Protein AF-A0A358KHM1-F1 (afdb_monomer_lite)

Foldseek 3Di:
DVLVVLLVCCVVCVPVRPLVVVCVVVVDVVSSVCSVVVHDPVVSVVVCVVVVVVVCVVCVVVDPDD

pLDDT: mean 89.55, std 4.38, range [74.56, 96.5]

Structure (mmCIF, N/CA/C/O backbone):
data_AF-A0A358KHM1-F1
#
_entry.id   AF-A0A358KHM1-F1
#
loop_
_atom_site.group_PDB
_atom_site.id
_atom_site.type_symbol
_atom_site.label_atom_id
_atom_site.label_alt_id
_atom_site.label_comp_id
_atom_site.label_asym_id
_atom_site.label_entity_id
_atom_site.label_seq_id
_atom_site.pdbx_PDB_ins_code
_atom_site.Cartn_x
_atom_site.Cartn_y
_atom_site.Cartn_z
_atom_site.occupancy
_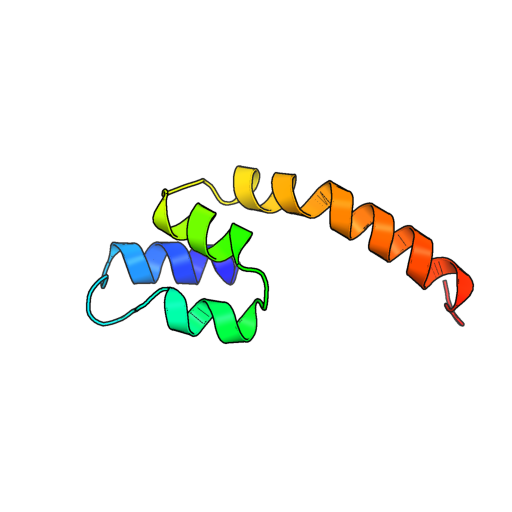atom_site.B_iso_or_equiv
_atom_site.auth_seq_id
_atom_site.auth_comp_id
_atom_site.auth_asym_id
_atom_site.auth_atom_id
_atom_site.pdbx_PDB_model_num
ATOM 1 N N . LEU A 1 1 ? -4.791 -8.842 -3.490 1.00 74.94 1 LEU A N 1
ATOM 2 C CA . LEU A 1 1 ? -5.223 -9.744 -2.392 1.00 74.94 1 LEU A CA 1
ATOM 3 C C . LEU A 1 1 ? -4.846 -9.222 -0.999 1.00 74.94 1 LEU A C 1
ATOM 5 O O . LEU A 1 1 ? -5.747 -8.847 -0.268 1.00 74.94 1 LEU A O 1
ATOM 9 N N . GLY A 1 2 ? -3.561 -9.121 -0.624 1.00 86.25 2 GLY A N 1
ATOM 10 C CA . GLY A 1 2 ? -3.172 -8.724 0.749 1.00 86.25 2 GLY A CA 1
ATOM 11 C C . GLY A 1 2 ? -3.689 -7.353 1.220 1.00 86.25 2 GLY A C 1
ATOM 12 O O . GLY A 1 2 ? -4.143 -7.224 2.351 1.00 86.25 2 GLY A O 1
ATOM 13 N N . ILE A 1 3 ? -3.693 -6.346 0.339 1.00 86.81 3 ILE A N 1
ATOM 14 C CA . ILE A 1 3 ? -4.255 -5.007 0.620 1.00 86.81 3 ILE A CA 1
ATOM 15 C C . ILE A 1 3 ? -5.760 -5.081 0.895 1.00 86.81 3 ILE A C 1
ATOM 17 O O . ILE A 1 3 ? -6.264 -4.391 1.774 1.00 86.81 3 ILE A O 1
ATOM 21 N N . ASP A 1 4 ? -6.470 -5.939 0.167 1.00 87.69 4 ASP A N 1
ATOM 22 C CA . ASP A 1 4 ? -7.918 -6.078 0.299 1.00 87.69 4 ASP A CA 1
ATOM 23 C C . ASP A 1 4 ? -8.304 -6.819 1.585 1.00 87.69 4 ASP A C 1
ATOM 25 O O . ASP A 1 4 ? -9.236 -6.421 2.278 1.00 87.69 4 ASP A O 1
ATOM 29 N N . ILE A 1 5 ? -7.507 -7.818 1.979 1.00 89.12 5 ILE A N 1
ATOM 30 C CA . ILE A 1 5 ? -7.624 -8.465 3.292 1.00 89.12 5 ILE A CA 1
ATOM 31 C C . ILE A 1 5 ? -7.400 -7.438 4.407 1.00 89.12 5 ILE A C 1
ATOM 33 O O . ILE A 1 5 ? -8.211 -7.346 5.321 1.00 89.12 5 ILE A O 1
ATOM 37 N N . ALA A 1 6 ? -6.336 -6.630 4.323 1.00 88.62 6 ALA A N 1
ATOM 38 C CA . ALA A 1 6 ? -6.056 -5.595 5.318 1.00 88.62 6 ALA A CA 1
ATOM 39 C C . ALA A 1 6 ? -7.186 -4.554 5.409 1.00 88.62 6 ALA A C 1
ATOM 41 O O . ALA A 1 6 ? -7.561 -4.153 6.510 1.00 88.62 6 ALA A O 1
ATOM 42 N N . ARG A 1 7 ? -7.759 -4.160 4.265 1.00 88.00 7 ARG A N 1
ATOM 43 C CA . ARG A 1 7 ? -8.929 -3.274 4.184 1.00 88.00 7 ARG A CA 1
ATOM 44 C C . ARG A 1 7 ? -10.134 -3.879 4.903 1.00 88.00 7 ARG A C 1
ATOM 46 O O . ARG A 1 7 ? -10.743 -3.209 5.732 1.00 88.00 7 ARG A O 1
ATOM 53 N N . MET A 1 8 ? -10.456 -5.138 4.608 1.00 90.00 8 MET A N 1
ATOM 54 C CA . MET A 1 8 ? -11.616 -5.818 5.185 1.00 90.00 8 MET A CA 1
ATOM 55 C C . MET A 1 8 ? -11.442 -6.072 6.689 1.00 90.00 8 MET A C 1
ATOM 57 O O . MET A 1 8 ? -12.356 -5.809 7.466 1.00 90.00 8 MET A O 1
ATOM 61 N N . LEU A 1 9 ? -10.257 -6.512 7.123 1.00 90.62 9 LEU A N 1
ATOM 62 C CA . LEU A 1 9 ? -9.948 -6.711 8.542 1.00 90.62 9 LEU A CA 1
ATOM 63 C C . LEU A 1 9 ? -10.015 -5.404 9.331 1.00 90.62 9 LEU A C 1
ATOM 65 O O . LEU A 1 9 ? -10.566 -5.395 10.427 1.00 90.62 9 LEU A O 1
ATOM 69 N N . HIS A 1 10 ? -9.509 -4.301 8.774 1.00 88.94 10 HIS A N 1
ATOM 70 C CA . HIS A 1 10 ? -9.616 -2.998 9.426 1.00 88.94 10 HIS A CA 1
ATOM 71 C C . HIS A 1 10 ? -11.064 -2.502 9.511 1.00 88.94 10 HIS A C 1
ATOM 73 O O . HIS A 1 10 ? -11.444 -1.916 10.518 1.00 88.94 10 HIS A O 1
ATOM 79 N N . ALA A 1 11 ? -11.883 -2.765 8.488 1.00 88.44 11 ALA A N 1
ATOM 80 C CA . ALA A 1 11 ? -13.301 -2.413 8.508 1.00 88.44 11 ALA A CA 1
ATOM 81 C C . ALA A 1 11 ? -14.088 -3.208 9.567 1.00 88.44 11 ALA A C 1
ATOM 83 O O . ALA A 1 11 ? -14.968 -2.650 10.217 1.00 88.44 11 ALA A O 1
ATOM 84 N N . MET A 1 12 ? -13.766 -4.493 9.758 1.00 91.50 12 MET A N 1
ATOM 85 C CA . MET A 1 12 ? -14.425 -5.353 10.751 1.00 91.50 12 MET A CA 1
ATOM 86 C C . MET A 1 12 ? -13.910 -5.125 12.180 1.00 91.50 12 MET A C 1
ATOM 88 O O . MET A 1 12 ? -14.693 -5.174 13.125 1.00 91.50 12 MET A O 1
ATOM 92 N N . TYR A 1 13 ? -12.610 -4.867 12.338 1.00 92.00 13 TYR A N 1
ATOM 93 C CA . TYR A 1 13 ? -11.928 -4.796 13.633 1.00 92.00 13 TYR A CA 1
ATOM 94 C C . TYR A 1 13 ? -10.990 -3.580 13.712 1.00 92.00 13 TYR A C 1
ATOM 96 O O . TYR A 1 13 ? -9.767 -3.728 13.797 1.00 92.00 13 TYR A O 1
ATOM 104 N N . PRO A 1 14 ? -11.517 -2.344 13.664 1.00 86.12 14 PRO A N 1
ATOM 105 C CA . PRO A 1 14 ? -10.686 -1.143 13.572 1.00 86.12 14 PRO A CA 1
ATOM 106 C C . PRO A 1 14 ? -9.800 -0.906 14.805 1.00 86.12 14 PRO A C 1
ATOM 108 O O . PRO A 1 14 ? -8.757 -0.261 14.686 1.00 86.12 14 PRO A O 1
ATOM 111 N N . LYS A 1 15 ? -10.183 -1.425 15.982 1.00 89.44 15 LYS A N 1
ATOM 112 C CA . LYS A 1 15 ? -9.419 -1.281 17.235 1.00 89.44 15 LYS A CA 1
ATOM 113 C C . LYS A 1 15 ? -8.310 -2.329 17.354 1.00 89.44 15 LYS A C 1
ATOM 115 O O . LYS A 1 15 ? -7.219 -2.027 17.832 1.00 89.44 15 LYS A O 1
ATOM 120 N N . GLU A 1 16 ? -8.579 -3.547 16.902 1.00 91.75 16 GLU A N 1
ATOM 121 C CA . GLU A 1 16 ? -7.690 -4.704 17.009 1.00 91.75 16 GLU A CA 1
ATOM 122 C C . GLU A 1 16 ? -6.726 -4.802 15.818 1.00 91.75 16 GLU A C 1
ATOM 124 O O . GLU A 1 16 ? -5.621 -5.337 15.949 1.00 91.75 16 GLU A O 1
ATOM 129 N N . PHE A 1 17 ? -7.111 -4.240 14.668 1.00 87.25 17 PHE A N 1
ATOM 130 C CA . PHE A 1 17 ? -6.338 -4.262 13.431 1.00 87.25 17 PHE A CA 1
ATOM 131 C C . PHE A 1 17 ? -5.896 -2.848 13.001 1.00 87.25 17 PHE A C 1
ATOM 133 O O . PHE A 1 17 ? -6.473 -2.251 12.087 1.00 87.25 17 PHE A O 1
ATOM 140 N N . PRO A 1 18 ? -4.852 -2.275 13.632 1.00 85.69 18 PRO A N 1
ATOM 141 C CA . PRO A 1 18 ? -4.364 -0.944 13.286 1.00 85.69 18 PRO A CA 1
ATOM 142 C C . PRO A 1 18 ? -3.603 -0.948 11.950 1.00 85.69 18 PRO A C 1
ATOM 144 O O . PRO A 1 18 ? -2.547 -1.577 11.823 1.00 85.69 18 PRO A O 1
ATOM 147 N N . LEU A 1 19 ? -4.077 -0.158 10.977 1.00 85.06 19 LEU A N 1
ATOM 148 C CA . LEU A 1 19 ? -3.452 -0.016 9.649 1.00 85.06 19 LEU A CA 1
ATOM 149 C C . LEU A 1 19 ? -1.988 0.444 9.702 1.00 85.06 19 LEU A C 1
ATOM 151 O O . LEU A 1 19 ? -1.202 0.105 8.819 1.00 85.06 19 LEU A O 1
ATOM 155 N N . ALA A 1 20 ? -1.582 1.151 10.760 1.00 83.75 20 ALA A N 1
ATOM 156 C CA . ALA A 1 20 ? -0.194 1.565 10.959 1.00 83.75 20 ALA A CA 1
ATOM 157 C C . ALA A 1 20 ? 0.787 0.375 10.948 1.00 83.75 20 ALA A C 1
ATOM 159 O O . ALA A 1 20 ? 1.885 0.482 10.400 1.00 83.75 20 ALA A O 1
ATOM 160 N N . LYS A 1 21 ? 0.382 -0.792 11.477 1.00 85.50 21 LYS A N 1
ATOM 161 C CA . LYS A 1 21 ? 1.221 -2.004 11.469 1.00 85.50 21 LYS A CA 1
ATOM 162 C C . LYS A 1 21 ? 1.401 -2.575 10.058 1.00 85.50 21 LYS A C 1
ATOM 164 O O . LYS A 1 21 ? 2.469 -3.097 9.749 1.00 85.50 21 LYS A O 1
ATOM 169 N N . VAL A 1 22 ? 0.404 -2.413 9.185 1.00 85.44 22 VAL A N 1
ATOM 170 C CA . VAL A 1 22 ? 0.476 -2.798 7.762 1.00 85.44 22 VAL A CA 1
ATOM 171 C C . VAL A 1 22 ? 1.493 -1.929 7.013 1.00 85.44 22 VAL A C 1
ATOM 173 O O . VAL A 1 22 ? 2.167 -2.401 6.096 1.00 85.44 22 VAL 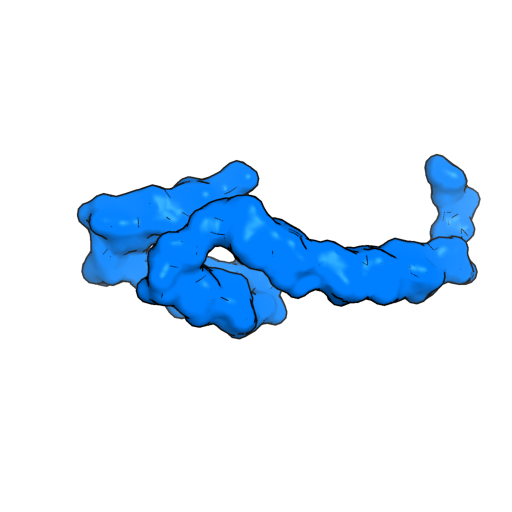A O 1
ATOM 176 N N . GLY A 1 23 ? 1.678 -0.681 7.454 1.00 83.38 23 GLY A N 1
ATOM 177 C CA . GLY A 1 23 ? 2.672 0.244 6.906 1.00 83.38 23 GLY A CA 1
ATOM 178 C C . GLY A 1 23 ? 4.100 -0.291 6.935 1.00 83.38 23 GLY A C 1
ATOM 179 O O . GLY A 1 23 ? 4.845 -0.057 5.987 1.00 83.38 23 GLY A O 1
ATOM 180 N N . ARG A 1 24 ? 4.464 -1.079 7.955 1.00 86.50 24 ARG A N 1
ATOM 181 C CA . ARG A 1 24 ? 5.793 -1.705 8.051 1.00 86.50 24 ARG A CA 1
ATOM 182 C C . ARG 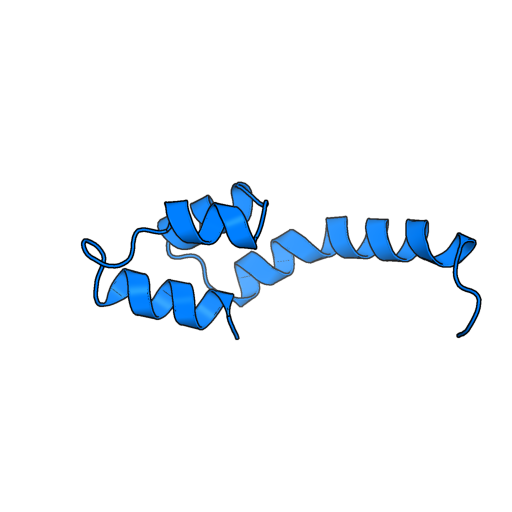A 1 24 ? 6.046 -2.740 6.952 1.00 86.50 24 ARG A C 1
ATOM 184 O O . ARG A 1 24 ? 7.184 -2.899 6.534 1.00 86.50 24 ARG A O 1
ATOM 191 N N . LEU A 1 25 ? 5.008 -3.447 6.504 1.00 86.94 25 LEU A N 1
ATOM 192 C CA . LEU A 1 25 ? 5.125 -4.445 5.439 1.00 86.94 25 LEU A CA 1
ATOM 193 C C . LEU A 1 25 ? 5.169 -3.784 4.059 1.00 86.94 25 LEU A C 1
ATOM 195 O O . LEU A 1 25 ? 5.951 -4.180 3.201 1.00 86.94 25 LEU A O 1
ATOM 199 N N . LEU A 1 26 ? 4.307 -2.788 3.842 1.00 86.56 26 LEU A N 1
ATOM 200 C CA . LEU A 1 26 ? 4.173 -2.139 2.539 1.00 86.56 26 LEU A CA 1
ATOM 201 C C . LEU A 1 26 ? 5.249 -1.078 2.285 1.00 86.56 26 LEU A C 1
ATOM 203 O O . LEU A 1 26 ? 5.524 -0.774 1.127 1.00 86.56 26 LEU A O 1
ATOM 207 N N . CYS A 1 27 ? 5.816 -0.482 3.340 1.00 87.50 27 CYS A N 1
ATOM 208 C CA . CYS A 1 27 ? 6.780 0.623 3.267 1.00 87.50 27 CYS A CA 1
ATOM 209 C C . CYS A 1 27 ? 6.328 1.759 2.328 1.00 87.50 27 CYS A C 1
ATOM 211 O O . CYS A 1 27 ? 7.143 2.443 1.710 1.00 87.50 27 CYS A O 1
ATOM 213 N N . HIS A 1 28 ? 5.011 1.948 2.201 1.00 87.69 28 HIS A N 1
ATOM 214 C CA . HIS A 1 28 ? 4.397 2.898 1.282 1.00 87.69 28 HIS A CA 1
ATOM 215 C C . HIS A 1 28 ? 3.291 3.679 2.005 1.00 87.69 28 HIS A C 1
ATOM 217 O O . HIS A 1 28 ? 2.123 3.276 1.962 1.00 87.69 28 HIS A O 1
ATOM 223 N N . PRO A 1 29 ? 3.645 4.794 2.674 1.00 87.12 29 PRO A N 1
ATOM 224 C CA . PRO A 1 29 ? 2.698 5.621 3.424 1.00 87.12 29 PRO A CA 1
ATOM 225 C C . PRO A 1 29 ? 1.435 6.021 2.639 1.00 87.12 29 PRO A C 1
ATOM 227 O O . PRO A 1 29 ? 0.345 5.847 3.187 1.00 87.12 29 PRO A O 1
ATOM 230 N N . PRO A 1 30 ? 1.510 6.392 1.338 1.00 90.38 30 PRO A N 1
ATOM 231 C CA . PRO A 1 30 ? 0.311 6.760 0.579 1.00 90.38 30 PRO A CA 1
ATOM 232 C C . PRO A 1 30 ? -0.720 5.629 0.453 1.00 90.38 30 PRO A C 1
ATOM 234 O O . PRO A 1 30 ? -1.912 5.886 0.306 1.00 90.38 30 PRO A O 1
ATOM 237 N N . THR A 1 31 ? -0.290 4.363 0.518 1.00 90.50 31 THR A N 1
ATOM 238 C CA . THR A 1 31 ? -1.225 3.224 0.496 1.00 90.50 31 THR A CA 1
ATOM 239 C C . THR A 1 31 ? -1.975 3.094 1.814 1.00 90.50 31 THR A C 1
ATOM 241 O O . THR A 1 31 ? -3.153 2.754 1.814 1.00 90.50 31 THR A O 1
ATOM 244 N N . ILE A 1 32 ? -1.310 3.366 2.937 1.00 90.38 32 ILE A N 1
ATOM 245 C CA . ILE A 1 32 ? -1.923 3.291 4.268 1.00 90.38 32 ILE A CA 1
ATOM 246 C C . ILE A 1 32 ? -2.965 4.394 4.434 1.00 90.38 32 ILE A C 1
ATOM 248 O O . ILE A 1 32 ? -4.068 4.133 4.908 1.00 90.38 32 ILE A O 1
ATOM 252 N N . GLU A 1 33 ? -2.653 5.599 3.962 1.00 89.88 33 GLU A N 1
ATOM 253 C CA . GLU A 1 33 ? -3.601 6.714 3.922 1.00 89.88 33 GLU A CA 1
ATOM 254 C C . GLU A 1 33 ? -4.802 6.400 3.024 1.00 89.88 33 GLU A C 1
ATOM 256 O O . GLU A 1 33 ? -5.946 6.596 3.427 1.00 89.88 33 GLU A O 1
ATOM 261 N N . ALA A 1 34 ? -4.563 5.852 1.828 1.00 90.00 34 ALA A N 1
ATOM 262 C CA . ALA A 1 34 ? -5.626 5.450 0.911 1.00 90.00 34 ALA A CA 1
ATOM 263 C C . ALA A 1 34 ? -6.559 4.384 1.513 1.00 90.00 34 ALA A C 1
ATOM 265 O O . ALA A 1 34 ? -7.773 4.453 1.318 1.00 90.00 34 ALA A O 1
ATOM 266 N N . LEU A 1 35 ? -6.001 3.432 2.267 1.00 87.50 35 LEU A N 1
ATOM 267 C CA . LEU A 1 35 ? -6.765 2.427 3.007 1.00 87.50 35 LEU A CA 1
ATOM 268 C C . LEU A 1 35 ? -7.612 3.060 4.117 1.00 87.50 35 LEU A C 1
ATOM 270 O O . LEU A 1 35 ? -8.792 2.736 4.227 1.00 87.50 35 LEU A O 1
ATOM 274 N N . GLY A 1 36 ? -7.046 3.991 4.891 1.00 84.75 36 GLY A N 1
ATOM 275 C CA . GLY A 1 36 ? -7.779 4.732 5.925 1.00 84.75 36 GLY A CA 1
ATOM 276 C C . GLY A 1 36 ? -8.894 5.624 5.363 1.00 84.75 36 GLY A C 1
ATOM 277 O O . GLY A 1 36 ? -9.906 5.833 6.019 1.00 84.75 36 GLY A O 1
ATOM 278 N N . GLN A 1 37 ? -8.744 6.099 4.125 1.00 87.94 37 GLN A N 1
ATOM 279 C CA . GLN A 1 37 ? -9.758 6.873 3.398 1.00 87.94 37 GLN A CA 1
ATOM 280 C C . GLN A 1 37 ? -10.846 6.000 2.745 1.00 87.94 37 GLN A C 1
ATOM 282 O O . GLN A 1 37 ? -11.735 6.534 2.086 1.00 87.94 37 GLN A O 1
ATOM 287 N N . GLY A 1 38 ? -10.774 4.670 2.868 1.00 84.62 38 GLY A N 1
ATOM 288 C CA . GLY A 1 38 ? -11.755 3.761 2.271 1.00 84.62 38 GLY A CA 1
ATOM 289 C C . GLY A 1 38 ? -11.676 3.660 0.744 1.00 84.62 38 GLY A C 1
ATOM 290 O O . GLY A 1 38 ? -12.654 3.263 0.109 1.00 84.62 38 GLY A O 1
ATOM 291 N N . LYS A 1 39 ? -10.533 4.004 0.131 1.00 87.62 39 LYS A N 1
ATOM 292 C CA . LYS A 1 39 ? -10.352 3.861 -1.321 1.00 87.62 39 LYS A CA 1
ATOM 293 C C . LYS A 1 39 ? -10.457 2.397 -1.743 1.00 87.62 39 LYS A C 1
ATOM 295 O O . LYS A 1 39 ? -10.058 1.477 -1.024 1.00 87.62 39 LYS A O 1
ATOM 300 N N . THR A 1 40 ? -10.978 2.188 -2.946 1.00 87.75 40 THR A N 1
ATOM 301 C CA . THR A 1 40 ? -11.086 0.852 -3.541 1.00 87.75 40 THR A CA 1
ATOM 302 C C . THR A 1 40 ? -9.709 0.304 -3.916 1.00 87.75 40 THR A C 1
ATOM 304 O O . THR A 1 40 ? -8.764 1.061 -4.160 1.00 87.75 40 THR A O 1
ATOM 307 N N . LEU A 1 41 ? -9.601 -1.024 -4.018 1.00 88.00 41 LEU A N 1
ATOM 308 C CA . LEU A 1 41 ? -8.365 -1.681 -4.449 1.00 88.00 41 LEU A CA 1
ATOM 309 C C . LEU A 1 41 ? -7.894 -1.156 -5.814 1.00 88.00 41 LEU A C 1
ATOM 311 O O . LEU A 1 41 ? -6.723 -0.823 -5.957 1.00 88.00 41 LEU A O 1
ATOM 315 N N . ALA A 1 42 ? -8.813 -0.987 -6.769 1.00 89.75 42 ALA A N 1
ATOM 316 C CA . ALA A 1 42 ? -8.503 -0.473 -8.103 1.00 89.75 42 ALA A CA 1
ATOM 317 C C . ALA A 1 42 ? -7.876 0.934 -8.067 1.00 89.75 42 ALA A C 1
ATOM 319 O O . ALA A 1 42 ? -6.933 1.217 -8.803 1.00 89.75 42 ALA A O 1
ATOM 320 N N . GLN A 1 43 ? -8.349 1.814 -7.177 1.00 90.31 43 GLN A N 1
ATOM 321 C CA . GLN A 1 43 ? -7.775 3.155 -7.005 1.00 90.31 43 GLN A CA 1
ATOM 322 C C . GLN A 1 43 ? -6.369 3.106 -6.392 1.00 90.31 43 GLN A C 1
ATOM 324 O O . GLN A 1 43 ? -5.488 3.860 -6.806 1.00 90.31 43 GLN A O 1
ATOM 329 N N . ILE A 1 44 ? -6.146 2.218 -5.419 1.00 90.19 44 ILE A N 1
ATOM 330 C CA . ILE A 1 44 ? -4.826 2.012 -4.806 1.00 90.19 44 ILE A CA 1
ATOM 331 C C . ILE A 1 44 ? -3.844 1.429 -5.835 1.00 90.19 44 ILE A C 1
ATOM 333 O O . ILE A 1 44 ? -2.713 1.901 -5.941 1.00 90.19 44 ILE A O 1
ATOM 337 N N . GLU A 1 45 ? -4.280 0.453 -6.632 1.00 90.69 45 GLU A N 1
ATOM 338 C CA . GLU A 1 45 ? -3.477 -0.153 -7.698 1.00 90.69 45 GLU A CA 1
ATOM 339 C C . GLU A 1 45 ? -3.132 0.850 -8.801 1.00 90.69 45 GLU A C 1
ATOM 341 O O . GLU A 1 45 ? -1.985 0.893 -9.254 1.00 90.69 45 GLU A O 1
ATOM 346 N N . ALA A 1 46 ? -4.084 1.698 -9.199 1.00 92.19 46 ALA A N 1
ATOM 347 C CA . ALA A 1 46 ? -3.844 2.765 -10.166 1.00 92.19 46 ALA A CA 1
ATOM 348 C C . ALA A 1 46 ? -2.751 3.733 -9.681 1.00 92.19 46 ALA A C 1
ATOM 350 O O . ALA A 1 46 ? -1.865 4.101 -10.454 1.00 92.19 46 ALA A O 1
ATOM 351 N N . ALA A 1 47 ? -2.746 4.076 -8.388 1.00 90.88 47 ALA A N 1
ATOM 352 C CA . ALA A 1 47 ? -1.725 4.941 -7.798 1.00 90.88 47 ALA A CA 1
ATOM 353 C C . ALA A 1 47 ? -0.309 4.329 -7.841 1.00 90.88 47 ALA A C 1
ATOM 355 O O . ALA A 1 47 ? 0.684 5.058 -7.811 1.00 90.88 47 ALA A O 1
ATOM 356 N N . TRP A 1 48 ? -0.187 3.001 -7.929 1.00 91.62 48 TRP A N 1
ATOM 357 C CA . TRP A 1 48 ? 1.105 2.313 -8.000 1.00 91.62 48 TRP A CA 1
ATOM 358 C C . TRP A 1 48 ? 1.679 2.246 -9.417 1.00 91.62 48 TRP A C 1
ATOM 360 O O . TRP A 1 48 ? 2.903 2.159 -9.567 1.00 91.62 48 TRP A O 1
ATOM 370 N N . GLN A 1 49 ? 0.834 2.313 -10.452 1.00 93.69 49 GLN A N 1
ATOM 371 C CA . GLN A 1 49 ? 1.249 2.129 -11.849 1.00 93.69 49 GLN A CA 1
ATOM 372 C C . GLN A 1 49 ? 2.416 3.033 -12.279 1.00 93.69 49 GLN A C 1
ATOM 374 O O . GLN A 1 49 ? 3.370 2.509 -12.862 1.00 93.69 49 GLN A O 1
ATOM 379 N N . PRO A 1 50 ? 2.447 4.342 -11.951 1.00 93.94 50 PRO A N 1
ATOM 380 C CA . PRO A 1 50 ? 3.552 5.205 -12.365 1.00 93.94 50 PRO A CA 1
ATOM 381 C C . PRO A 1 50 ? 4.896 4.779 -11.759 1.00 93.94 50 PRO A C 1
ATOM 383 O O . PRO A 1 50 ? 5.924 4.737 -12.442 1.00 93.94 50 PRO A O 1
ATOM 386 N N . ARG A 1 51 ? 4.914 4.425 -10.468 1.00 92.06 51 ARG A N 1
ATOM 387 C CA . ARG A 1 51 ? 6.142 4.000 -9.778 1.00 92.06 51 ARG A CA 1
ATOM 388 C C . ARG A 1 51 ? 6.580 2.608 -10.231 1.00 92.06 51 ARG A C 1
ATOM 390 O O . ARG A 1 51 ? 7.778 2.377 -10.395 1.00 92.06 51 ARG A O 1
ATOM 397 N N . LEU A 1 52 ? 5.624 1.717 -10.498 1.00 93.88 52 LEU A N 1
ATOM 398 C CA . LEU A 1 52 ? 5.880 0.396 -11.066 1.00 93.88 52 LEU A CA 1
ATOM 399 C C . LEU A 1 52 ? 6.494 0.494 -12.468 1.00 93.88 52 LEU A C 1
ATOM 401 O O . LEU A 1 52 ? 7.476 -0.193 -12.743 1.00 93.88 52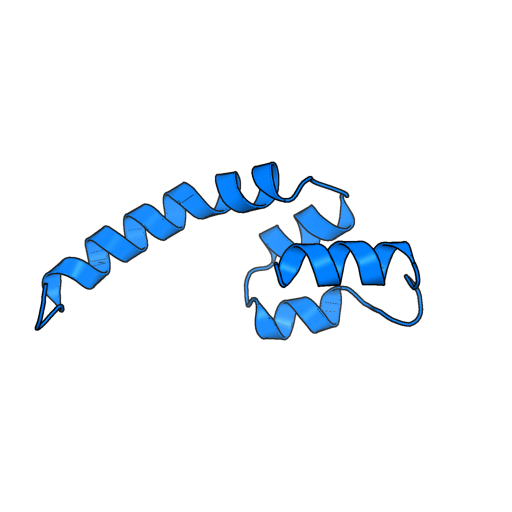 LEU A O 1
ATOM 405 N N . ALA A 1 53 ? 5.972 1.363 -13.335 1.00 96.12 53 ALA A N 1
ATOM 406 C CA . ALA A 1 53 ? 6.526 1.593 -14.668 1.00 96.12 53 ALA A CA 1
ATOM 407 C C . ALA A 1 53 ? 7.979 2.094 -14.594 1.00 96.12 53 ALA A C 1
ATOM 409 O O . ALA A 1 53 ? 8.866 1.548 -15.253 1.00 96.12 53 ALA A O 1
ATOM 410 N N . ASN A 1 54 ? 8.252 3.063 -13.714 1.00 95.94 54 ASN A N 1
ATOM 411 C CA . ASN A 1 54 ? 9.610 3.549 -13.469 1.00 95.94 54 ASN A CA 1
ATOM 412 C C . ASN A 1 54 ? 10.541 2.451 -12.936 1.00 95.94 54 ASN A C 1
ATOM 414 O O . ASN A 1 54 ? 11.691 2.350 -13.363 1.00 95.94 54 ASN A O 1
ATOM 418 N N . PHE A 1 55 ? 10.056 1.603 -12.029 1.00 95.19 55 PHE A N 1
ATOM 419 C CA . PHE A 1 55 ? 10.825 0.469 -11.524 1.00 95.19 55 PHE A CA 1
ATOM 420 C C . PHE A 1 55 ? 11.136 -0.552 -12.626 1.00 95.19 55 PHE A C 1
ATOM 422 O O . PHE A 1 55 ? 12.282 -0.979 -12.745 1.00 95.19 55 PHE A O 1
ATOM 429 N N . LYS A 1 56 ? 10.155 -0.891 -13.474 1.00 95.62 56 LYS A N 1
ATOM 430 C CA . LYS A 1 56 ? 10.353 -1.775 -14.632 1.00 95.62 56 LYS A CA 1
ATOM 431 C C . LYS A 1 56 ? 11.407 -1.217 -15.595 1.00 95.62 56 LYS A C 1
ATOM 433 O O . LYS A 1 56 ? 12.286 -1.963 -16.013 1.00 95.62 56 LYS A O 1
ATOM 438 N N . LYS A 1 57 ? 11.379 0.090 -15.878 1.00 96.12 57 LYS A N 1
ATOM 439 C CA . LYS A 1 57 ? 12.395 0.754 -16.712 1.00 96.12 57 LYS A CA 1
ATOM 440 C C . LYS A 1 57 ? 13.787 0.691 -16.080 1.00 96.12 57 LYS A C 1
ATOM 442 O O . LYS A 1 57 ? 14.754 0.379 -1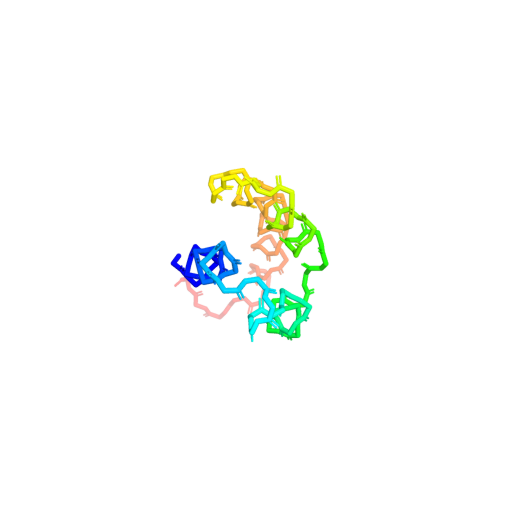6.761 1.00 96.12 57 LYS A O 1
ATOM 447 N N . ARG A 1 58 ? 13.887 0.957 -14.773 1.00 96.50 58 ARG A N 1
ATOM 448 C CA . ARG A 1 58 ? 15.160 0.912 -14.038 1.00 96.50 58 ARG A CA 1
ATOM 449 C C . ARG A 1 58 ? 15.745 -0.494 -13.975 1.00 96.50 58 ARG A C 1
ATOM 451 O O . ARG A 1 58 ? 16.941 -0.639 -14.180 1.00 96.50 58 ARG A O 1
ATOM 458 N N . ARG A 1 59 ? 14.928 -1.515 -13.688 1.00 95.94 59 ARG A N 1
ATOM 459 C CA . ARG A 1 59 ? 15.417 -2.894 -13.532 1.00 95.94 59 ARG A CA 1
ATOM 460 C C . ARG A 1 59 ? 15.870 -3.512 -14.855 1.00 95.94 59 ARG A C 1
ATOM 462 O O . ARG A 1 59 ? 16.735 -4.371 -14.818 1.00 95.94 59 ARG A O 1
ATOM 469 N N . ALA A 1 60 ? 15.310 -3.076 -15.988 1.00 95.00 60 ALA A N 1
ATOM 470 C CA . ALA A 1 60 ? 15.586 -3.655 -17.305 1.00 95.00 60 ALA A CA 1
ATOM 471 C C . ALA A 1 60 ? 17.081 -3.656 -17.666 1.00 95.00 60 ALA A C 1
ATOM 473 O O . ALA A 1 60 ? 17.559 -4.626 -18.234 1.00 95.00 60 ALA A O 1
ATOM 474 N N . GLY A 1 61 ? 17.835 -2.623 -17.270 1.00 95.25 61 GLY A N 1
ATOM 475 C CA . GLY A 1 61 ? 19.283 -2.559 -17.513 1.00 95.25 61 GLY A CA 1
ATOM 476 C C . GLY A 1 61 ? 20.130 -3.533 -16.682 1.00 95.25 61 GLY A C 1
ATOM 477 O O . GLY A 1 61 ? 21.337 -3.590 -16.879 1.00 95.25 61 GLY A O 1
ATOM 478 N N . PHE A 1 62 ? 19.523 -4.269 -15.747 1.00 95.69 62 PHE A N 1
ATOM 479 C CA . PHE A 1 62 ? 20.209 -5.186 -14.830 1.00 95.69 62 PHE A CA 1
ATOM 480 C C . PHE A 1 62 ? 19.680 -6.629 -14.918 1.00 95.69 62 PHE A C 1
ATOM 482 O O . PHE A 1 62 ? 20.059 -7.463 -14.097 1.00 95.69 62 PHE A O 1
ATOM 489 N N . LEU A 1 63 ? 18.767 -6.928 -15.850 1.00 94.94 63 LEU A N 1
ATOM 490 C CA . LEU A 1 63 ? 18.222 -8.277 -16.013 1.00 94.94 63 LEU A CA 1
ATOM 49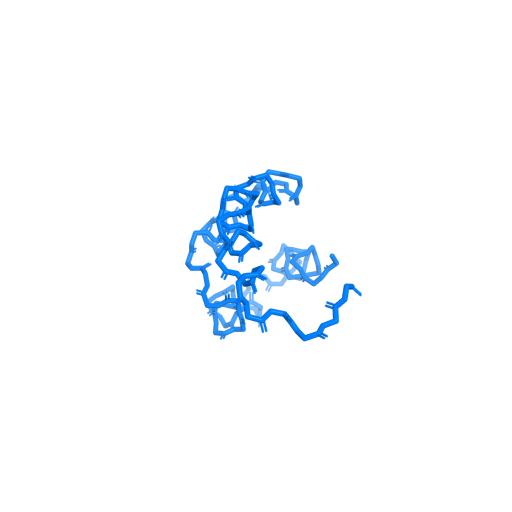1 C C . LEU A 1 63 ? 19.235 -9.173 -16.736 1.00 94.94 63 LEU A C 1
ATOM 493 O O . LEU A 1 63 ? 19.816 -8.774 -17.739 1.00 94.94 63 LEU A O 1
ATOM 497 N N . LEU A 1 64 ? 19.438 -10.383 -16.214 1.00 95.00 64 LEU A N 1
ATOM 498 C CA . LEU A 1 64 ? 20.277 -11.420 -16.834 1.00 95.00 64 LEU A CA 1
ATOM 499 C C . LEU A 1 64 ? 19.465 -12.384 -17.711 1.00 95.00 64 LEU A C 1
ATOM 501 O O . LEU A 1 64 ? 20.042 -13.167 -18.458 1.00 95.00 64 LEU A O 1
ATOM 505 N N . TYR A 1 65 ? 18.139 -12.333 -17.587 1.00 91.38 65 TYR A N 1
ATOM 506 C CA . TYR A 1 65 ? 17.187 -13.206 -18.259 1.00 91.38 65 TYR A CA 1
ATOM 507 C C . TYR A 1 65 ? 15.961 -12.387 -18.654 1.00 91.38 65 TYR A C 1
ATOM 509 O O . TYR A 1 65 ? 15.597 -11.450 -17.931 1.00 91.38 65 TYR A O 1
ATOM 517 N N . ASP A 1 66 ? 15.352 -12.770 -19.773 1.00 74.56 66 ASP A N 1
ATOM 518 C CA . ASP A 1 66 ? 14.073 -12.231 -20.237 1.00 74.56 66 ASP A CA 1
ATOM 519 C C . ASP A 1 66 ? 12.896 -12.713 -19.370 1.00 74.56 66 ASP A C 1
ATOM 521 O O . ASP A 1 66 ? 12.854 -13.919 -19.024 1.00 74.56 66 ASP A O 1
#

Secondary structure (DSSP, 8-state):
-HHHHHHHHHHH-TTTS-HHHHHHHH--HHHHHHHHTT--HHHHHHHHHHHHHHHHHHHHTT-S--

Sequence (66 aa):
LGIDIARMLHAMYPKEFPLAKVGRLLCHPPTIEALGQGKTLAQIEAAWQPRLANFKKRRAGFLLYD

Radius of gyration: 14.63 Å; chains: 1; bounding box: 35×20×38 Å